Protein AF-A0A8J9S245-F1 (afdb_monomer_lite)

Radius of gyration: 21.56 Å; chains: 1; bounding box: 43×19×68 Å

Foldseek 3Di:
DDDPVVVVVVVVVVVVVVVVVLVVLVVVLVVLVVVLCVLVVQDDPVGRVQLVVVQVVPPDPDSVRSVVVSVVVNVVSVVVNVVSVVSSPVD

Structure (mmCIF, N/CA/C/O backbone):
data_AF-A0A8J9S245-F1
#
_entry.id   AF-A0A8J9S245-F1
#
loop_
_atom_site.group_PDB
_atom_site.id
_atom_site.type_symbol
_atom_site.label_atom_id
_atom_site.label_alt_id
_atom_site.label_comp_id
_atom_site.label_asym_id
_atom_site.label_entity_id
_atom_site.label_seq_id
_atom_site.pdbx_PDB_ins_code
_atom_site.Cartn_x
_atom_site.Cartn_y
_atom_site.Cartn_z
_atom_site.occupancy
_atom_site.B_iso_or_equiv
_atom_site.auth_seq_id
_atom_site.auth_comp_id
_atom_site.auth_asym_id
_atom_site.auth_atom_id
_atom_site.pdbx_PDB_model_num
ATOM 1 N N . MET A 1 1 ? 21.632 -8.455 -48.020 1.00 48.81 1 MET A N 1
ATOM 2 C CA . MET A 1 1 ? 20.344 -8.016 -47.443 1.00 48.81 1 MET A CA 1
ATOM 3 C C . MET A 1 1 ? 20.666 -6.956 -46.393 1.00 48.81 1 MET A C 1
ATOM 5 O O . MET A 1 1 ? 20.987 -7.300 -45.267 1.00 48.81 1 MET A O 1
ATOM 9 N N . LEU A 1 2 ? 20.767 -5.687 -46.803 1.00 52.19 2 LEU A N 1
ATOM 10 C CA . LEU A 1 2 ? 21.112 -4.577 -45.906 1.00 52.19 2 LEU A CA 1
ATOM 11 C C . LEU A 1 2 ? 19.828 -4.134 -45.200 1.00 52.19 2 LEU A C 1
ATOM 13 O O . LEU A 1 2 ? 18.906 -3.668 -45.867 1.00 52.19 2 LEU A O 1
ATOM 17 N N . ALA A 1 3 ? 19.745 -4.305 -43.880 1.00 60.81 3 ALA A N 1
ATOM 18 C CA . ALA A 1 3 ? 18.706 -3.642 -43.099 1.00 60.81 3 ALA A CA 1
ATOM 19 C C . ALA A 1 3 ? 18.836 -2.131 -43.345 1.00 60.81 3 ALA A C 1
ATOM 21 O O . ALA A 1 3 ? 19.918 -1.565 -43.177 1.00 60.81 3 ALA A O 1
ATOM 22 N N . SER A 1 4 ? 17.770 -1.491 -43.828 1.00 71.12 4 SER A N 1
ATOM 23 C CA . SER A 1 4 ? 17.793 -0.060 -44.125 1.00 71.12 4 SER A CA 1
ATOM 24 C C . SER A 1 4 ? 18.048 0.736 -42.833 1.00 71.12 4 SER A C 1
ATOM 26 O O . SER A 1 4 ? 17.575 0.339 -41.765 1.00 71.12 4 SER A O 1
ATOM 28 N N . PRO A 1 5 ? 18.769 1.872 -42.889 1.00 66.25 5 PRO A N 1
ATOM 29 C CA . PRO A 1 5 ? 19.101 2.672 -41.701 1.00 66.25 5 PRO A CA 1
ATOM 30 C C . PRO A 1 5 ? 17.859 3.127 -40.912 1.00 66.25 5 PRO A C 1
ATOM 32 O O . PRO A 1 5 ? 17.926 3.322 -39.700 1.00 66.25 5 PRO A O 1
ATOM 35 N N . PHE A 1 6 ? 16.702 3.206 -41.576 1.00 63.62 6 PHE A N 1
ATOM 36 C CA . PHE A 1 6 ? 15.405 3.497 -40.964 1.00 63.62 6 PHE A CA 1
ATOM 37 C C . PHE A 1 6 ? 14.921 2.416 -39.987 1.00 63.62 6 PHE A C 1
ATOM 39 O O . PHE A 1 6 ? 14.303 2.757 -38.984 1.00 63.62 6 PHE A O 1
ATOM 46 N N . PHE A 1 7 ? 15.233 1.137 -40.228 1.00 67.88 7 PHE A N 1
ATOM 47 C CA . PHE A 1 7 ? 14.876 0.042 -39.318 1.00 67.88 7 PHE A CA 1
ATOM 48 C C . PHE A 1 7 ? 15.678 0.097 -38.009 1.00 67.88 7 PHE A C 1
ATOM 50 O O . PHE A 1 7 ? 15.164 -0.225 -36.944 1.00 67.88 7 PHE A O 1
ATOM 57 N N . SER A 1 8 ? 16.930 0.560 -38.069 1.00 74.94 8 SER A N 1
ATOM 58 C CA . SER A 1 8 ? 17.766 0.731 -36.875 1.00 74.94 8 SER A CA 1
ATOM 59 C C . SER A 1 8 ? 17.257 1.875 -35.988 1.00 74.94 8 SER A C 1
ATOM 61 O O . SER A 1 8 ? 17.152 1.732 -34.771 1.00 74.94 8 SER A O 1
ATOM 63 N N . LEU A 1 9 ? 16.856 2.998 -36.596 1.00 77.25 9 LEU A N 1
ATOM 64 C CA . LEU A 1 9 ? 16.372 4.167 -35.858 1.00 77.25 9 LEU A CA 1
ATOM 65 C C . LEU A 1 9 ? 15.036 3.909 -35.147 1.00 77.25 9 LEU A C 1
ATOM 67 O O . LEU A 1 9 ? 14.873 4.306 -33.994 1.00 77.25 9 LEU A O 1
ATOM 71 N N . THR A 1 10 ? 14.089 3.227 -35.798 1.00 79.44 10 THR A N 1
ATOM 72 C CA . THR A 1 10 ? 12.799 2.892 -35.175 1.00 79.44 10 THR A CA 1
ATOM 73 C C . THR A 1 10 ? 12.983 1.973 -33.973 1.00 79.44 10 THR A C 1
ATOM 75 O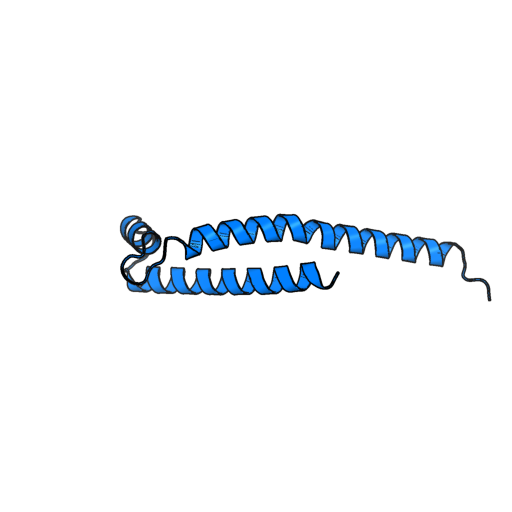 O . THR A 1 10 ? 12.413 2.248 -32.920 1.00 79.44 10 THR A O 1
ATOM 78 N N . VAL A 1 11 ? 13.848 0.958 -34.082 1.00 81.62 11 VAL A N 1
ATOM 79 C CA . VAL A 1 11 ? 14.188 0.068 -32.963 1.00 81.62 11 VAL A CA 1
ATOM 80 C C . VAL A 1 11 ? 14.793 0.853 -31.797 1.00 81.62 11 VAL A C 1
ATOM 82 O O . VAL A 1 11 ? 14.358 0.679 -30.661 1.00 81.62 11 VAL A O 1
ATOM 85 N N . VAL A 1 12 ? 15.737 1.765 -32.052 1.00 82.19 12 VAL A N 1
ATOM 86 C CA . VAL A 1 12 ? 16.350 2.595 -30.997 1.00 82.19 12 VAL A CA 1
ATOM 87 C C . VAL A 1 12 ? 15.313 3.469 -30.287 1.00 82.19 12 VAL A C 1
ATOM 89 O O . VAL A 1 12 ? 15.307 3.532 -29.058 1.00 82.19 12 VAL A O 1
ATOM 92 N N . LEU A 1 13 ? 14.400 4.103 -31.027 1.00 81.31 13 LEU A N 1
ATOM 93 C CA . LEU A 1 13 ? 13.341 4.932 -30.442 1.00 81.31 13 LEU A CA 1
ATOM 94 C C . LEU A 1 13 ? 12.366 4.108 -29.592 1.00 81.31 13 LEU A C 1
ATOM 96 O O . LEU A 1 13 ? 11.963 4.555 -28.518 1.00 81.31 13 LEU A O 1
ATOM 100 N N . THR A 1 14 ? 12.018 2.894 -30.028 1.00 82.50 14 THR A N 1
ATOM 101 C CA . THR A 1 14 ? 11.172 1.983 -29.243 1.00 82.50 14 THR A CA 1
ATOM 102 C C . THR A 1 14 ? 11.859 1.559 -27.942 1.00 82.50 14 THR A C 1
ATOM 104 O O . THR A 1 14 ? 11.228 1.597 -26.886 1.00 82.50 14 THR A O 1
ATOM 107 N N . GLN A 1 15 ? 13.156 1.236 -27.983 1.00 78.81 15 GLN A N 1
ATOM 108 C CA . GLN A 1 15 ? 13.932 0.876 -26.788 1.00 78.81 15 GLN A CA 1
ATOM 109 C C . GLN A 1 15 ? 14.076 2.047 -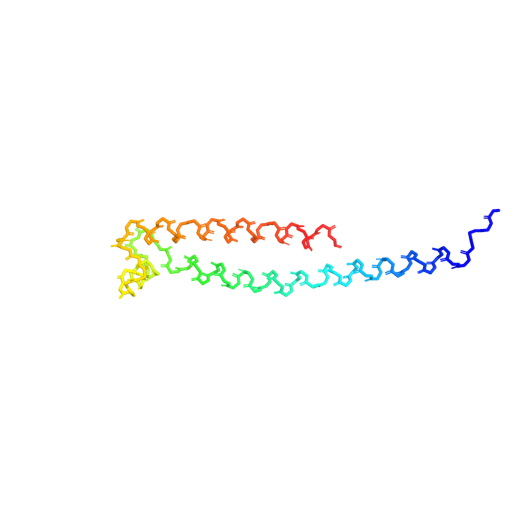25.808 1.00 78.81 15 GLN A C 1
ATOM 111 O O . GLN A 1 15 ? 13.995 1.865 -24.592 1.00 78.81 15 GLN A O 1
ATOM 116 N N . LEU A 1 16 ? 14.252 3.265 -26.326 1.00 79.12 16 LEU A N 1
ATOM 117 C CA . LEU A 1 16 ? 14.349 4.468 -25.503 1.00 79.12 16 LEU A CA 1
ATOM 118 C C . LEU A 1 16 ? 13.022 4.760 -24.789 1.00 79.12 16 LEU A C 1
ATOM 120 O O . LEU A 1 16 ? 13.015 5.002 -23.586 1.00 79.12 16 LEU A O 1
ATOM 124 N N . ASN A 1 17 ? 11.899 4.653 -25.503 1.00 83.06 17 ASN A N 1
ATOM 125 C CA . ASN A 1 17 ? 10.564 4.867 -24.942 1.00 83.06 17 ASN A CA 1
ATOM 126 C C . ASN A 1 17 ? 10.215 3.810 -23.879 1.00 83.06 17 ASN A C 1
ATOM 128 O O . ASN A 1 17 ? 9.726 4.143 -22.800 1.00 83.06 17 ASN A O 1
ATOM 132 N N . TYR A 1 18 ? 10.572 2.547 -24.135 1.00 83.38 18 TYR A N 1
ATOM 133 C CA . TYR A 1 18 ? 10.465 1.465 -23.157 1.00 83.38 18 TYR A CA 1
ATOM 134 C C . TYR A 1 18 ? 11.253 1.788 -21.882 1.00 83.38 18 TYR A C 1
ATOM 136 O O . TYR A 1 18 ? 10.688 1.837 -20.793 1.00 83.38 18 TYR A O 1
ATOM 144 N N . LYS A 1 19 ? 12.543 2.118 -22.003 1.00 83.50 19 LYS A N 1
ATOM 145 C CA . LYS A 1 19 ? 13.387 2.451 -20.847 1.00 83.50 19 LYS A CA 1
ATOM 146 C C . LYS A 1 19 ? 12.843 3.634 -20.040 1.00 83.50 19 LYS A C 1
ATOM 148 O O . LYS A 1 19 ? 12.850 3.594 -18.809 1.00 83.50 19 LYS A O 1
ATOM 153 N N . THR A 1 20 ? 12.344 4.670 -20.713 1.00 81.88 20 THR A N 1
ATOM 154 C CA . THR A 1 20 ? 11.720 5.824 -20.055 1.00 81.88 20 THR A CA 1
ATOM 155 C C . THR A 1 20 ? 10.445 5.431 -19.307 1.00 81.88 20 THR A C 1
ATOM 157 O O . THR A 1 20 ? 10.271 5.850 -18.165 1.00 81.88 20 THR A O 1
ATOM 160 N N . PHE A 1 21 ? 9.590 4.587 -19.890 1.00 83.69 21 PHE A N 1
ATOM 161 C CA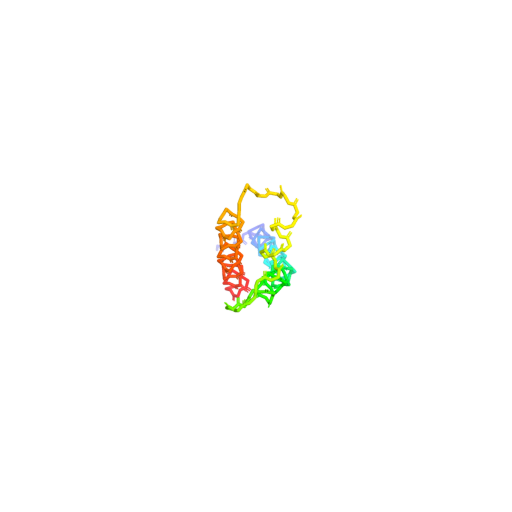 . PHE A 1 21 ? 8.376 4.090 -19.237 1.00 83.69 21 PHE A CA 1
ATOM 162 C C . PHE A 1 21 ? 8.685 3.331 -17.936 1.00 83.69 21 PHE A C 1
ATOM 164 O O . PHE A 1 21 ? 8.112 3.638 -16.891 1.00 83.69 21 PHE A O 1
ATOM 171 N N . PHE A 1 22 ? 9.642 2.400 -17.953 1.00 81.38 22 PHE A N 1
ATOM 172 C CA . PHE A 1 22 ? 10.014 1.644 -16.748 1.00 81.38 22 PHE A CA 1
ATOM 173 C C . PHE A 1 22 ? 10.720 2.506 -15.697 1.00 81.38 22 PHE A C 1
ATOM 175 O O . PHE A 1 22 ? 10.514 2.319 -14.496 1.00 81.38 22 PHE A O 1
ATOM 182 N N . SER A 1 23 ? 11.469 3.529 -16.121 1.00 83.56 23 SER A N 1
ATOM 183 C CA . SER A 1 23 ? 12.048 4.514 -15.203 1.00 83.56 23 SER A CA 1
ATOM 184 C C . SER A 1 23 ? 10.973 5.249 -14.386 1.00 83.56 23 SER A C 1
ATOM 186 O O . SER A 1 23 ? 11.175 5.483 -13.192 1.00 83.56 23 SER A O 1
ATOM 188 N N . MET A 1 24 ? 9.797 5.518 -14.970 1.00 86.00 24 MET A N 1
ATOM 189 C CA . MET A 1 24 ? 8.671 6.144 -14.262 1.00 86.00 24 MET A CA 1
ATOM 190 C C . MET A 1 24 ? 8.048 5.249 -13.177 1.00 86.00 24 MET A C 1
ATOM 192 O O . MET A 1 24 ? 7.444 5.770 -12.241 1.00 86.00 24 MET A O 1
ATOM 196 N N . LEU A 1 25 ? 8.222 3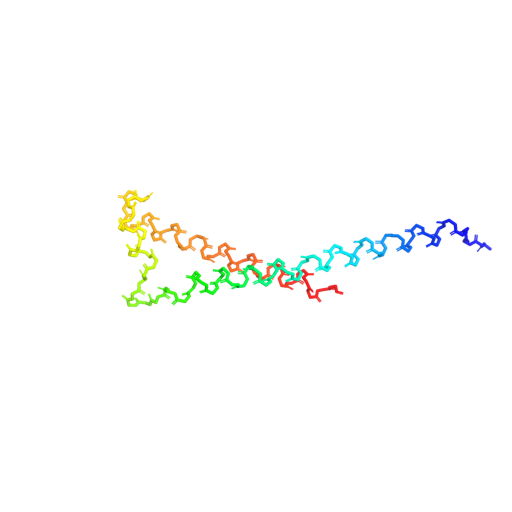.924 -13.228 1.00 87.94 25 LEU A N 1
ATOM 197 C CA . LEU A 1 25 ? 7.668 3.009 -12.218 1.00 87.94 25 LEU A CA 1
ATOM 198 C C . LEU A 1 25 ? 8.385 3.110 -10.865 1.00 87.94 25 LEU A C 1
ATOM 200 O O . LEU A 1 25 ? 7.783 2.851 -9.825 1.00 87.94 25 LEU A O 1
ATOM 204 N N . THR A 1 26 ? 9.655 3.522 -10.850 1.00 88.38 26 THR A N 1
ATOM 205 C CA . THR A 1 26 ? 10.465 3.622 -9.624 1.00 88.38 26 THR A CA 1
ATOM 206 C C . THR A 1 26 ? 9.945 4.670 -8.627 1.00 88.38 26 THR A C 1
ATOM 208 O O . THR A 1 26 ? 9.737 4.311 -7.462 1.00 88.38 26 THR A O 1
ATOM 211 N N . PRO A 1 27 ? 9.690 5.938 -9.015 1.00 91.25 27 PRO A N 1
ATOM 212 C CA . PRO A 1 27 ? 9.109 6.920 -8.098 1.00 91.25 27 PRO A CA 1
ATOM 213 C C . PRO A 1 27 ? 7.683 6.546 -7.673 1.00 91.25 27 PRO A C 1
ATOM 215 O O . PRO A 1 27 ? 7.328 6.731 -6.509 1.00 91.25 27 PRO A O 1
ATOM 218 N N . ILE A 1 28 ? 6.886 5.949 -8.569 1.00 91.31 28 ILE A N 1
ATOM 219 C CA . ILE A 1 28 ? 5.543 5.451 -8.231 1.00 91.31 28 ILE A CA 1
ATOM 220 C C . ILE A 1 28 ? 5.650 4.349 -7.166 1.00 91.31 28 ILE A C 1
ATOM 222 O O . ILE A 1 28 ? 4.915 4.371 -6.180 1.00 91.31 28 ILE A O 1
ATOM 226 N N . ARG A 1 29 ? 6.614 3.425 -7.300 1.00 91.81 29 ARG A N 1
ATOM 227 C CA . ARG A 1 29 ? 6.871 2.360 -6.318 1.00 91.81 29 ARG A CA 1
ATOM 228 C C . ARG A 1 29 ? 7.242 2.930 -4.962 1.00 91.81 29 ARG A C 1
ATOM 230 O O . ARG A 1 29 ? 6.720 2.471 -3.948 1.00 91.81 29 ARG A O 1
ATOM 237 N N . PHE A 1 30 ? 8.111 3.936 -4.937 1.00 92.69 30 PHE A N 1
ATOM 238 C CA . PHE A 1 30 ? 8.488 4.618 -3.703 1.00 92.69 30 PHE A CA 1
ATOM 239 C C . PHE A 1 30 ? 7.269 5.241 -3.009 1.00 92.69 30 PHE A C 1
ATOM 241 O O . PHE A 1 30 ? 7.039 4.985 -1.827 1.00 92.69 30 PHE A O 1
ATOM 248 N N . PHE A 1 31 ? 6.433 5.968 -3.754 1.00 94.12 31 PHE A N 1
ATOM 249 C CA . PHE A 1 31 ? 5.216 6.573 -3.215 1.00 94.12 31 PHE A CA 1
ATOM 250 C C . PHE A 1 31 ? 4.233 5.529 -2.663 1.00 94.12 31 PHE A C 1
ATOM 252 O O . PHE A 1 31 ? 3.797 5.637 -1.518 1.00 94.12 31 PHE A O 1
ATOM 259 N N . VAL A 1 32 ? 3.948 4.469 -3.428 1.00 93.75 32 VAL A N 1
ATOM 260 C CA . VAL A 1 32 ? 3.073 3.366 -2.989 1.00 93.75 32 VAL A CA 1
ATOM 261 C C . VAL A 1 32 ? 3.617 2.697 -1.725 1.00 93.75 32 VAL A C 1
ATOM 263 O O . VAL A 1 32 ? 2.841 2.367 -0.832 1.00 93.75 32 VAL A O 1
ATOM 266 N N . THR A 1 33 ? 4.940 2.550 -1.606 1.00 94.62 33 THR A N 1
ATOM 267 C CA . THR A 1 33 ? 5.587 1.986 -0.408 1.00 94.62 33 THR A CA 1
ATOM 268 C C . THR A 1 33 ? 5.330 2.852 0.823 1.00 94.62 33 THR A C 1
ATOM 270 O O . THR A 1 33 ? 4.948 2.331 1.868 1.00 94.62 33 THR A O 1
ATOM 273 N N . ILE A 1 34 ? 5.485 4.175 0.707 1.00 95.94 34 ILE A N 1
ATOM 274 C CA . ILE A 1 34 ? 5.212 5.102 1.814 1.00 95.94 34 ILE A CA 1
ATOM 275 C C . ILE A 1 34 ? 3.742 5.023 2.230 1.00 95.94 34 ILE A C 1
ATOM 277 O O . ILE A 1 34 ? 3.453 4.896 3.420 1.00 95.94 34 ILE A O 1
ATOM 281 N N . CYS A 1 35 ? 2.813 5.049 1.269 1.00 93.88 35 CYS A N 1
ATOM 282 C CA . CYS A 1 35 ? 1.386 4.907 1.556 1.00 93.88 35 CYS A CA 1
ATOM 283 C C . CYS A 1 35 ? 1.076 3.578 2.251 1.00 93.88 35 CYS A C 1
ATOM 285 O O . CYS A 1 35 ? 0.305 3.554 3.207 1.00 93.88 35 CYS A O 1
ATOM 287 N N . LEU A 1 36 ? 1.697 2.483 1.808 1.00 95.25 36 LEU A N 1
ATOM 288 C CA . LEU A 1 36 ? 1.508 1.163 2.398 1.00 95.25 36 LEU A CA 1
ATOM 289 C C . LEU A 1 36 ? 2.008 1.111 3.846 1.00 95.25 36 LEU A C 1
ATOM 291 O O . LEU A 1 36 ? 1.312 0.587 4.711 1.00 95.25 36 LEU A O 1
ATOM 295 N N . ILE A 1 37 ? 3.175 1.694 4.129 1.00 95.00 37 ILE A N 1
ATOM 296 C CA . ILE A 1 37 ? 3.713 1.798 5.492 1.00 95.00 37 ILE A CA 1
ATOM 297 C C . ILE A 1 37 ? 2.769 2.629 6.366 1.00 95.00 37 ILE A C 1
ATOM 299 O O . ILE A 1 37 ? 2.376 2.174 7.437 1.00 95.00 37 ILE A O 1
ATOM 303 N N . ALA A 1 38 ? 2.347 3.805 5.895 1.00 93.31 38 ALA A N 1
ATOM 304 C CA . ALA A 1 38 ? 1.410 4.664 6.619 1.00 93.31 38 ALA A CA 1
ATOM 305 C C . ALA A 1 38 ? 0.061 3.975 6.884 1.00 93.31 38 ALA A C 1
ATOM 307 O O . ALA A 1 38 ? -0.593 4.260 7.885 1.00 93.31 38 ALA A O 1
ATOM 308 N N . LEU A 1 39 ? -0.342 3.054 6.006 1.00 94.19 39 LEU A N 1
ATOM 309 C CA . LEU A 1 39 ? -1.555 2.270 6.161 1.00 94.19 39 LEU A CA 1
ATOM 310 C C . LEU A 1 39 ? -1.370 1.119 7.157 1.00 94.19 39 LEU A C 1
ATOM 312 O O . LEU A 1 39 ? -2.234 0.933 8.001 1.00 94.19 39 LEU A O 1
ATOM 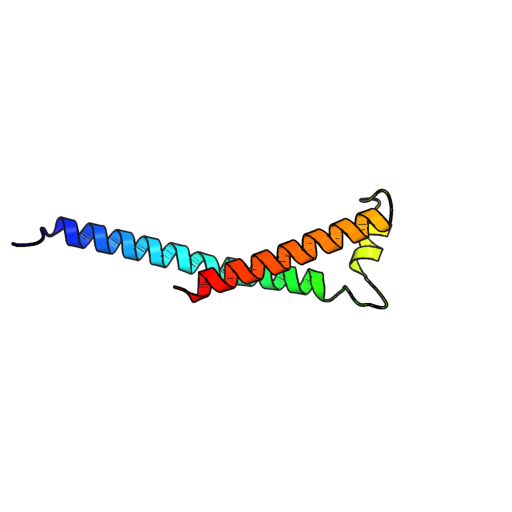316 N N . ILE A 1 40 ? -0.275 0.356 7.086 1.00 93.25 40 ILE A N 1
ATOM 317 C CA . ILE A 1 40 ? -0.065 -0.860 7.894 1.00 93.25 40 ILE A CA 1
ATOM 318 C C . ILE A 1 40 ? 0.407 -0.543 9.317 1.00 93.25 40 ILE A C 1
ATOM 320 O O . ILE A 1 40 ? -0.107 -1.129 10.264 1.00 93.25 40 ILE A O 1
ATOM 324 N N . VAL A 1 41 ? 1.357 0.383 9.490 1.00 94.19 41 VAL A N 1
ATOM 325 C CA . VAL A 1 41 ? 1.974 0.704 10.794 1.00 94.19 41 VAL A CA 1
ATOM 326 C C . VAL A 1 41 ? 0.959 1.006 11.911 1.00 94.19 41 VAL A C 1
ATOM 328 O O . VAL A 1 41 ? 1.106 0.451 12.998 1.00 94.19 41 VAL A O 1
ATOM 331 N N . PRO A 1 42 ? -0.080 1.837 11.703 1.00 92.81 42 PRO A N 1
ATOM 332 C CA . PRO A 1 42 ? -1.058 2.142 12.753 1.00 92.81 42 PRO A CA 1
ATOM 333 C C . PRO A 1 42 ? -2.101 1.032 12.994 1.00 92.81 42 PRO A C 1
ATOM 335 O O . PRO A 1 42 ? -3.004 1.221 13.816 1.00 92.81 42 PRO A O 1
ATOM 338 N N . GLN A 1 43 ? -2.034 -0.092 12.272 1.00 92.31 43 GLN A N 1
ATOM 339 C CA . GLN A 1 43 ? -2.952 -1.223 12.413 1.00 92.31 43 GLN A CA 1
ATOM 340 C C . GLN A 1 43 ? -2.288 -2.345 13.222 1.00 92.31 43 GLN A C 1
ATOM 342 O O . GLN A 1 43 ? -1.491 -3.116 12.694 1.00 92.31 43 GLN A O 1
ATOM 347 N N . THR A 1 44 ? -2.644 -2.477 14.502 1.00 88.81 44 THR A N 1
ATOM 348 C CA . THR A 1 44 ? -2.197 -3.589 15.360 1.00 88.81 44 THR A CA 1
ATOM 349 C C . THR A 1 44 ? -3.380 -4.454 15.811 1.00 88.81 44 THR A C 1
ATOM 351 O O . THR A 1 44 ? -4.541 -4.075 15.644 1.00 88.81 44 THR A O 1
ATOM 354 N N . ASN A 1 45 ? -3.099 -5.636 16.375 1.00 81.62 45 ASN A N 1
ATOM 355 C CA . ASN A 1 45 ? -4.139 -6.560 16.855 1.00 81.62 45 ASN A CA 1
ATOM 356 C C . ASN A 1 45 ? -4.926 -6.009 18.053 1.00 81.62 45 ASN A C 1
ATOM 358 O O . ASN A 1 45 ? -6.090 -6.359 18.231 1.00 81.62 45 ASN A O 1
ATOM 362 N N . THR A 1 46 ? -4.287 -5.179 18.878 1.00 82.81 46 THR A N 1
ATOM 363 C CA . THR A 1 46 ? -4.877 -4.598 20.089 1.00 82.81 46 THR A CA 1
ATOM 364 C C . THR A 1 46 ? -5.506 -3.239 19.810 1.00 82.81 46 THR A C 1
ATOM 366 O O . THR A 1 46 ? -6.615 -2.978 20.268 1.00 82.81 46 THR A O 1
ATOM 369 N N . GLU A 1 47 ? -4.844 -2.396 19.013 1.00 81.62 47 GLU A N 1
ATOM 370 C CA . GLU A 1 47 ? -5.348 -1.077 18.633 1.00 81.62 47 GLU A CA 1
ATOM 371 C C . GLU A 1 47 ? -5.165 -0.788 17.140 1.00 81.62 47 GLU A C 1
ATOM 373 O O . GLU A 1 47 ? -4.090 -0.968 16.566 1.00 81.62 47 GLU A O 1
ATOM 378 N N . ASN A 1 48 ? -6.216 -0.262 16.511 1.00 92.19 48 ASN A N 1
ATOM 379 C CA . ASN A 1 48 ? -6.162 0.232 15.141 1.00 92.19 48 ASN A CA 1
ATOM 380 C C . ASN A 1 48 ? -6.480 1.730 15.135 1.00 92.19 48 ASN A C 1
ATOM 382 O O . ASN A 1 48 ? -7.645 2.139 15.178 1.00 92.19 48 ASN A O 1
ATOM 386 N N . ALA A 1 49 ? -5.428 2.551 15.113 1.00 92.06 49 ALA A N 1
ATOM 387 C CA . ALA A 1 49 ? -5.559 4.001 15.222 1.00 92.06 49 ALA A CA 1
ATOM 388 C C . ALA A 1 49 ? -6.300 4.606 14.017 1.00 92.06 49 ALA A C 1
ATOM 390 O O . ALA A 1 49 ? -7.080 5.542 14.192 1.00 92.06 49 ALA A O 1
ATOM 391 N N . LEU A 1 50 ? -6.131 4.032 12.819 1.00 92.56 50 LEU A N 1
ATOM 392 C CA . LEU A 1 50 ? -6.861 4.455 11.617 1.00 92.56 50 LEU A CA 1
ATOM 393 C C . LEU A 1 50 ? -8.349 4.155 11.728 1.00 92.56 50 LEU A C 1
ATOM 395 O O . LEU A 1 50 ? -9.178 4.995 11.396 1.00 92.56 50 LEU A O 1
ATOM 399 N N . LEU A 1 51 ? -8.694 2.979 12.242 1.00 92.88 51 LEU A N 1
ATOM 400 C CA . LEU A 1 51 ? -10.083 2.597 12.435 1.00 92.88 51 LEU A CA 1
ATOM 401 C C . LEU A 1 51 ? -10.765 3.466 13.500 1.00 92.88 51 LEU A C 1
ATOM 403 O O . LEU A 1 51 ? -11.915 3.860 13.322 1.00 92.88 51 LEU A O 1
ATOM 407 N N . ARG A 1 52 ? -10.042 3.841 14.565 1.00 91.06 52 ARG A N 1
ATOM 408 C CA . ARG A 1 52 ? -10.518 4.815 15.560 1.00 91.06 52 ARG A CA 1
ATOM 409 C C . ARG A 1 52 ? -10.740 6.192 14.933 1.00 91.06 52 ARG A C 1
ATOM 411 O O . ARG A 1 52 ? -11.792 6.787 15.154 1.00 91.06 52 ARG A O 1
ATOM 418 N N . ALA A 1 53 ? -9.796 6.662 14.116 1.00 91.50 53 ALA A N 1
ATOM 419 C CA . ALA A 1 53 ? -9.919 7.925 13.393 1.00 91.50 53 ALA A CA 1
ATOM 420 C C . ALA A 1 53 ? -11.125 7.917 12.434 1.00 91.50 53 ALA A C 1
ATOM 422 O O . ALA A 1 53 ? -11.930 8.846 12.456 1.00 91.50 53 ALA A O 1
ATOM 423 N N . PHE A 1 54 ? -11.313 6.842 11.665 1.00 91.25 54 PHE A N 1
ATOM 424 C CA . PHE A 1 54 ? -12.453 6.661 10.758 1.00 91.25 54 PHE A CA 1
ATOM 425 C C . PHE A 1 54 ? -13.796 6.566 11.479 1.00 91.25 54 PHE A C 1
ATOM 427 O O . PHE A 1 54 ? -14.803 7.058 10.976 1.00 91.25 54 PHE A O 1
ATOM 434 N N . ASN A 1 55 ? -13.819 5.964 12.666 1.00 88.88 55 ASN A N 1
ATOM 435 C CA . ASN A 1 55 ? -15.018 5.934 13.490 1.00 88.88 55 ASN A CA 1
ATOM 436 C C . ASN A 1 55 ? -15.342 7.324 14.064 1.00 88.88 55 ASN A C 1
ATOM 438 O O . ASN A 1 55 ? -16.506 7.687 14.160 1.00 88.88 55 ASN A O 1
ATOM 442 N N . SER A 1 56 ? -14.324 8.123 14.408 1.00 90.56 56 SER A N 1
ATOM 443 C CA . SER A 1 56 ? -14.516 9.498 14.897 1.00 90.56 56 SER A CA 1
ATOM 444 C C . SER A 1 56 ? -14.858 10.518 13.807 1.00 90.56 56 SER A C 1
ATOM 446 O O . SER A 1 56 ? -15.401 11.574 14.116 1.00 90.56 56 SER A O 1
ATOM 448 N N . SER A 1 57 ? -14.555 10.228 12.539 1.00 90.25 57 SER A N 1
ATOM 449 C CA . SER A 1 57 ? -14.761 11.163 11.428 1.00 90.25 57 SER A CA 1
ATOM 450 C C . SER A 1 57 ? -16.173 11.133 10.834 1.00 90.25 57 SER A C 1
ATOM 452 O O . SER A 1 57 ? -16.453 11.916 9.930 1.00 90.25 57 SER A O 1
ATOM 454 N N . ASN A 1 58 ? -17.057 10.244 11.312 1.00 88.06 58 ASN A N 1
ATOM 455 C CA . ASN A 1 58 ? -18.410 10.020 10.776 1.00 88.06 58 ASN A CA 1
ATOM 456 C C . ASN A 1 58 ? -18.452 9.731 9.258 1.00 88.06 58 ASN A C 1
ATOM 458 O O . ASN A 1 58 ? -19.489 9.900 8.620 1.00 88.06 58 ASN A O 1
ATOM 462 N N . LEU A 1 59 ? -17.337 9.277 8.668 1.00 90.00 59 LEU A N 1
ATOM 463 C CA . LEU A 1 59 ? -17.259 8.924 7.242 1.00 90.00 59 LEU A CA 1
ATOM 464 C C . LEU A 1 59 ? -17.953 7.594 6.918 1.00 90.00 59 LEU A C 1
ATOM 466 O O . LEU A 1 59 ? -18.325 7.357 5.773 1.00 90.00 59 LEU A O 1
ATOM 470 N N . PHE A 1 60 ? -18.116 6.727 7.916 1.00 92.25 60 PHE A N 1
ATOM 471 C CA . PHE A 1 60 ? -18.720 5.403 7.784 1.00 92.25 60 PHE A CA 1
ATOM 472 C C . PHE A 1 60 ? -19.920 5.287 8.719 1.00 92.25 60 PHE A C 1
ATOM 474 O O . PHE A 1 60 ? -19.918 5.869 9.803 1.00 92.25 60 PHE A O 1
ATOM 481 N N . LYS A 1 61 ? -20.936 4.504 8.333 1.00 87.75 61 LYS A N 1
ATOM 482 C CA . LYS A 1 61 ? -22.168 4.372 9.129 1.00 87.75 61 LYS A CA 1
ATOM 483 C C . LYS A 1 61 ? -21.934 3.636 10.438 1.00 87.75 61 LYS A C 1
ATOM 485 O O . LYS A 1 61 ? -22.650 3.850 11.411 1.00 87.75 61 LYS A O 1
ATOM 490 N N . ASN A 1 62 ? -20.977 2.715 10.448 1.00 90.38 62 ASN A N 1
ATOM 491 C CA . ASN A 1 62 ? -20.603 1.971 11.636 1.00 90.38 62 ASN A CA 1
ATOM 492 C C . ASN A 1 62 ? -19.142 1.508 11.572 1.00 90.38 62 ASN A C 1
ATOM 494 O O . ASN A 1 62 ? -18.501 1.481 10.518 1.00 90.38 62 ASN A O 1
ATOM 498 N N . TYR A 1 63 ? -18.645 1.073 12.727 1.00 89.75 63 TYR A N 1
ATOM 499 C CA . TYR A 1 63 ? -17.302 0.525 12.892 1.00 89.75 63 TYR A CA 1
ATOM 500 C C . TYR A 1 63 ? -17.012 -0.670 11.964 1.00 89.75 63 TYR A C 1
ATOM 502 O O . TYR A 1 63 ? -15.891 -0.834 11.483 1.00 89.75 63 TYR A O 1
ATOM 510 N N . GLY A 1 64 ? -18.015 -1.512 11.691 1.00 91.62 64 GLY A N 1
ATOM 511 C CA . GLY A 1 64 ? -17.881 -2.680 10.816 1.00 91.62 64 GLY A CA 1
ATOM 512 C C . GLY A 1 64 ? -17.615 -2.312 9.354 1.00 91.62 64 GLY A C 1
ATOM 513 O O . GLY A 1 64 ? -16.784 -2.942 8.697 1.00 91.62 64 GLY A O 1
ATOM 514 N N . GLU A 1 65 ? -18.265 -1.261 8.860 1.00 93.62 65 GLU A N 1
ATOM 515 C CA . GLU A 1 65 ? -18.074 -0.715 7.517 1.00 93.62 65 GLU A CA 1
ATOM 516 C C . GLU A 1 65 ? -16.681 -0.090 7.384 1.00 93.62 65 GLU A C 1
ATOM 518 O O . GLU A 1 65 ? -15.938 -0.449 6.470 1.00 93.62 65 GLU A O 1
ATOM 523 N N . ALA A 1 66 ? -16.271 0.731 8.357 1.00 93.81 66 ALA A N 1
ATOM 524 C CA . ALA A 1 66 ? -14.926 1.305 8.404 1.00 93.81 66 ALA A CA 1
ATOM 525 C C . ALA A 1 66 ? -13.838 0.217 8.435 1.00 93.81 66 ALA A C 1
ATOM 527 O O . ALA A 1 66 ? -12.833 0.307 7.728 1.00 93.81 66 ALA A O 1
ATOM 528 N N . LYS A 1 67 ? -14.055 -0.857 9.208 1.00 92.88 67 LYS A N 1
ATOM 529 C CA . LYS A 1 67 ? -13.138 -2.003 9.292 1.00 92.88 67 LYS A CA 1
ATOM 530 C C . LYS A 1 67 ? -13.045 -2.745 7.962 1.00 92.88 67 LYS A C 1
ATOM 532 O O . LYS A 1 67 ? -11.950 -3.112 7.540 1.00 92.88 67 LYS A O 1
ATOM 537 N N . THR A 1 68 ? -14.182 -2.972 7.309 1.00 94.06 68 THR A N 1
ATOM 538 C CA . THR A 1 68 ? -14.238 -3.641 6.004 1.00 94.06 68 THR A CA 1
ATOM 539 C C . THR A 1 68 ? -13.535 -2.807 4.939 1.00 94.06 68 THR A C 1
ATOM 541 O O . THR A 1 68 ? -12.699 -3.338 4.215 1.00 94.06 68 THR A O 1
ATOM 544 N N . PHE A 1 69 ? -13.792 -1.499 4.897 1.00 94.38 69 PHE A N 1
ATOM 545 C CA . PHE A 1 69 ? -13.120 -0.581 3.983 1.00 94.38 69 PHE A CA 1
ATOM 546 C C . PHE A 1 69 ? -11.606 -0.556 4.208 1.00 94.38 69 PHE A C 1
ATOM 548 O O . PHE A 1 69 ? -10.846 -0.764 3.262 1.00 94.38 69 PHE A O 1
ATOM 555 N N . LEU A 1 70 ? -11.164 -0.379 5.460 1.00 94.31 70 LEU A N 1
ATOM 556 C CA . LEU A 1 70 ? -9.744 -0.343 5.810 1.00 94.31 70 LEU A CA 1
ATOM 557 C C . LEU A 1 70 ? -9.039 -1.659 5.442 1.00 94.31 70 LEU A C 1
ATOM 559 O O . LEU A 1 70 ? -7.925 -1.646 4.918 1.00 94.31 70 LEU A O 1
ATOM 563 N N . ARG A 1 71 ? -9.704 -2.804 5.640 1.00 94.00 71 ARG A N 1
ATOM 564 C CA . ARG A 1 71 ? -9.197 -4.109 5.201 1.00 94.00 71 ARG A CA 1
ATOM 565 C C . ARG A 1 71 ? -9.079 -4.181 3.678 1.00 94.00 71 ARG A C 1
ATOM 567 O O . ARG A 1 71 ? -8.034 -4.598 3.184 1.00 94.00 71 ARG A O 1
ATOM 574 N N . SER A 1 72 ? -10.116 -3.779 2.947 1.00 95.50 72 SER A N 1
ATOM 575 C CA . SER A 1 72 ? -10.131 -3.811 1.481 1.00 95.50 72 SER A CA 1
ATOM 576 C C . SER A 1 72 ? -9.045 -2.923 0.877 1.00 95.50 72 SER A C 1
ATOM 578 O O . SER A 1 72 ? -8.302 -3.386 0.016 1.00 95.50 72 SER A O 1
ATOM 580 N N . ILE A 1 73 ? -8.892 -1.685 1.359 1.00 95.06 73 ILE A N 1
ATOM 581 C CA . ILE A 1 73 ? -7.853 -0.777 0.859 1.00 95.06 73 ILE A CA 1
ATOM 582 C C . ILE A 1 73 ? -6.451 -1.264 1.234 1.00 95.06 73 ILE A C 1
ATOM 584 O O . ILE A 1 73 ? -5.556 -1.188 0.404 1.00 95.06 73 ILE A O 1
ATOM 588 N N . THR A 1 74 ? -6.267 -1.869 2.415 1.00 95.25 74 THR A N 1
ATOM 589 C CA . THR A 1 74 ? -4.977 -2.473 2.800 1.00 95.25 74 THR A CA 1
ATOM 590 C C . THR A 1 74 ? -4.591 -3.613 1.868 1.00 95.25 74 THR A C 1
ATOM 592 O O . THR A 1 74 ? -3.483 -3.618 1.336 1.00 95.25 74 THR A O 1
ATOM 595 N N . TRP A 1 75 ? -5.504 -4.549 1.607 1.00 95.81 75 TRP A N 1
ATOM 596 C CA . TRP A 1 75 ? -5.241 -5.649 0.677 1.00 95.81 75 TRP A CA 1
ATOM 597 C C . TRP A 1 75 ? -5.015 -5.165 -0.755 1.00 95.81 75 TRP A C 1
ATOM 599 O O . TRP A 1 75 ? -4.108 -5.662 -1.422 1.00 95.81 75 TRP A O 1
ATOM 609 N N . LEU A 1 76 ? -5.773 -4.163 -1.206 1.00 95.75 76 LEU A N 1
ATOM 610 C CA . LEU A 1 76 ? -5.556 -3.536 -2.506 1.00 95.75 76 LEU A CA 1
ATOM 611 C C . LEU A 1 76 ? -4.168 -2.881 -2.589 1.00 95.75 76 LEU A C 1
ATOM 613 O O . LEU A 1 76 ? -3.463 -3.082 -3.573 1.00 95.75 76 LEU A O 1
ATOM 617 N N . SER A 1 77 ? -3.738 -2.147 -1.559 1.00 94.62 77 SER A N 1
ATOM 618 C CA . SER A 1 77 ? -2.414 -1.517 -1.517 1.00 94.62 77 SER A CA 1
ATOM 619 C C . SER A 1 77 ? -1.276 -2.540 -1.492 1.00 94.62 77 SER A C 1
ATOM 621 O O . SER A 1 77 ? -0.283 -2.343 -2.189 1.00 94.62 77 SER A O 1
ATOM 623 N N . ILE A 1 78 ? -1.420 -3.648 -0.752 1.00 95.81 78 ILE A N 1
ATOM 624 C CA . ILE A 1 78 ? -0.448 -4.756 -0.765 1.00 95.81 78 ILE A CA 1
ATOM 625 C C . ILE A 1 78 ? -0.355 -5.356 -2.171 1.00 95.81 78 ILE A C 1
ATOM 627 O O . ILE A 1 78 ? 0.741 -5.517 -2.704 1.00 95.81 78 ILE A O 1
ATOM 631 N N . PHE A 1 79 ? -1.500 -5.654 -2.789 1.00 96.25 79 PHE A N 1
ATOM 632 C CA . PHE A 1 79 ? -1.548 -6.198 -4.142 1.00 96.25 79 PHE A CA 1
ATOM 633 C C . PHE A 1 79 ? -0.872 -5.262 -5.154 1.00 96.25 79 PHE A C 1
ATOM 635 O O . PHE A 1 79 ? -0.008 -5.698 -5.915 1.00 96.25 79 PHE A O 1
ATOM 642 N N . LEU A 1 80 ? -1.195 -3.964 -5.116 1.00 93.19 80 LEU A N 1
ATOM 643 C CA . LEU A 1 80 ? -0.579 -2.953 -5.979 1.00 93.19 80 LEU A CA 1
ATOM 644 C C . LEU A 1 80 ? 0.933 -2.854 -5.768 1.00 93.19 80 LEU A C 1
ATOM 646 O O . LEU A 1 80 ? 1.674 -2.776 -6.744 1.00 93.19 80 LEU A O 1
ATOM 650 N N . TYR A 1 81 ? 1.402 -2.897 -4.519 1.00 94.81 81 TYR A N 1
ATOM 651 C CA . TYR A 1 81 ? 2.831 -2.889 -4.215 1.00 94.81 81 TYR A CA 1
ATOM 652 C C . TYR A 1 81 ? 3.557 -4.094 -4.826 1.00 94.81 81 TYR A C 1
ATOM 654 O O . TYR A 1 81 ? 4.618 -3.924 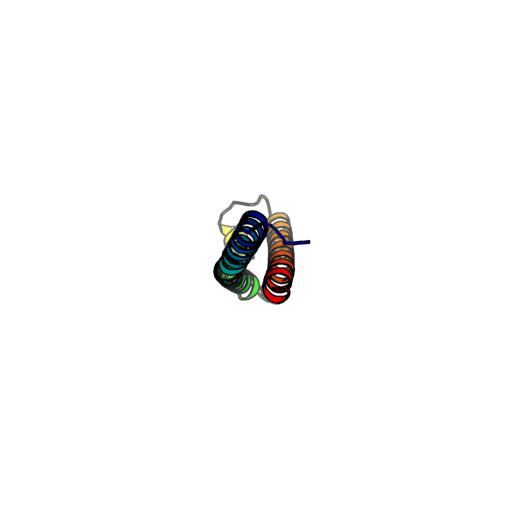-5.430 1.00 94.81 81 TYR A O 1
ATOM 662 N N . ILE A 1 82 ? 2.982 -5.296 -4.719 1.00 95.12 82 ILE A N 1
ATOM 663 C CA . ILE A 1 82 ? 3.566 -6.519 -5.286 1.00 95.12 82 ILE A CA 1
ATOM 664 C C . ILE A 1 82 ? 3.622 -6.431 -6.813 1.00 95.12 82 ILE A C 1
ATOM 666 O O . ILE A 1 82 ? 4.688 -6.642 -7.390 1.00 95.12 82 ILE A O 1
ATOM 670 N N . VAL A 1 83 ? 2.513 -6.072 -7.469 1.00 93.62 83 VAL A N 1
ATOM 671 C CA . VAL A 1 83 ? 2.451 -5.944 -8.936 1.00 93.62 83 VAL A CA 1
ATOM 672 C C . VAL A 1 83 ? 3.455 -4.909 -9.434 1.00 93.62 83 VAL A C 1
ATOM 674 O O . VAL A 1 83 ? 4.217 -5.174 -10.360 1.00 93.62 83 VAL A O 1
ATOM 677 N N . LEU A 1 84 ? 3.500 -3.741 -8.794 1.00 92.69 84 LEU A N 1
ATOM 678 C CA . LEU A 1 84 ? 4.397 -2.660 -9.181 1.00 92.69 84 LEU A CA 1
ATOM 679 C C . LEU A 1 84 ? 5.869 -3.022 -8.960 1.00 92.69 84 LEU A C 1
ATOM 681 O O . LEU A 1 84 ? 6.713 -2.688 -9.786 1.00 92.69 84 LEU A O 1
ATOM 685 N N . THR A 1 85 ? 6.179 -3.731 -7.873 1.00 92.19 85 THR A N 1
ATOM 686 C CA . THR A 1 85 ? 7.535 -4.227 -7.609 1.00 92.19 85 THR A CA 1
ATOM 687 C C . THR A 1 85 ? 7.945 -5.266 -8.645 1.00 92.19 85 THR A C 1
ATOM 689 O O . THR A 1 85 ? 9.033 -5.158 -9.196 1.00 92.19 85 THR A O 1
ATOM 692 N N . TYR A 1 86 ? 7.063 -6.214 -8.970 1.00 92.31 86 TYR A N 1
ATOM 693 C CA . TYR A 1 86 ? 7.310 -7.225 -9.996 1.00 92.31 86 TYR A CA 1
ATOM 694 C C . TYR A 1 86 ? 7.592 -6.583 -11.362 1.00 92.31 86 TYR A C 1
ATOM 696 O O . TYR A 1 86 ? 8.626 -6.856 -11.968 1.00 92.31 86 TYR A O 1
ATOM 704 N N . LEU A 1 87 ? 6.737 -5.654 -11.805 1.00 90.25 87 LEU A N 1
ATOM 705 C CA . LEU A 1 87 ? 6.915 -4.937 -13.072 1.00 90.25 87 LEU A CA 1
ATOM 706 C C . LEU A 1 87 ? 8.199 -4.101 -13.108 1.00 90.25 87 LEU A C 1
ATOM 708 O O . LEU A 1 87 ? 8.861 -4.065 -14.136 1.00 90.25 87 LEU A O 1
ATOM 712 N N . ALA A 1 88 ? 8.565 -3.455 -11.999 1.00 87.38 88 ALA A N 1
ATOM 713 C CA . ALA A 1 88 ? 9.779 -2.646 -11.916 1.00 87.38 88 ALA A CA 1
ATOM 714 C C . ALA A 1 88 ? 11.077 -3.472 -11.831 1.00 87.38 88 ALA A C 1
ATOM 716 O O . ALA A 1 88 ? 12.151 -2.902 -11.984 1.00 87.38 88 ALA A O 1
ATOM 717 N N . THR A 1 89 ? 11.004 -4.771 -11.523 1.00 85.56 89 THR A N 1
ATOM 718 C CA . THR A 1 89 ? 12.179 -5.652 -11.384 1.00 85.56 89 THR A CA 1
ATOM 719 C C . THR A 1 89 ? 12.470 -6.469 -12.645 1.00 85.56 89 THR A C 1
ATOM 721 O O . THR A 1 89 ? 13.607 -6.880 -12.845 1.00 85.56 89 THR A O 1
ATOM 724 N N . ILE A 1 90 ? 11.471 -6.729 -13.491 1.00 79.06 90 ILE A N 1
ATOM 725 C CA . ILE A 1 90 ? 11.625 -7.554 -14.711 1.00 79.06 90 ILE A CA 1
ATOM 726 C C . ILE A 1 90 ? 12.346 -6.814 -15.844 1.00 79.06 90 ILE A C 1
ATOM 728 O O . ILE A 1 90 ? 12.811 -7.438 -16.797 1.00 79.06 90 ILE A O 1
ATOM 732 N N . THR A 1 91 ? 12.453 -5.498 -15.727 1.00 61.84 91 THR A N 1
ATOM 733 C CA . THR A 1 91 ? 13.116 -4.580 -16.663 1.00 61.84 91 THR A CA 1
ATOM 734 C C . THR A 1 91 ? 14.368 -3.966 -16.103 1.00 61.84 91 THR A C 1
ATOM 736 O O . THR A 1 91 ? 15.325 -3.812 -16.892 1.00 61.84 91 THR A O 1
#

Sequence (91 aa):
MLASPFFSLTVVLTQLNYKTFFSMLTPIRFFVTICLIALIVPQTNTENALLRAFNSSNLFKNYGEAKTFLRSITWLSIFLYIVLTYLATIT

Secondary structure (DSSP, 8-state):
----HHHHHHHHHHHHHHHHHHHHHHHHHHHHHHHHHHHHTTB-SS-BHHHHHHHHTT-SSSHHHHHHHHHHHHHHHHHHHHHHHHHHH--

pLDDT: mean 87.22, std 9.74, range [48.81, 96.25]